Protein AF-A0A0F9F9W5-F1 (afdb_monomer_lite)

Radius of gyration: 13.54 Å; chains: 1; bounding box: 23×32×32 Å

Foldseek 3Di:
DLVVLVVVLVVVVAEADPVPSDTRDHYVVPDPDDVPPVVVVVPPD

Sequence (4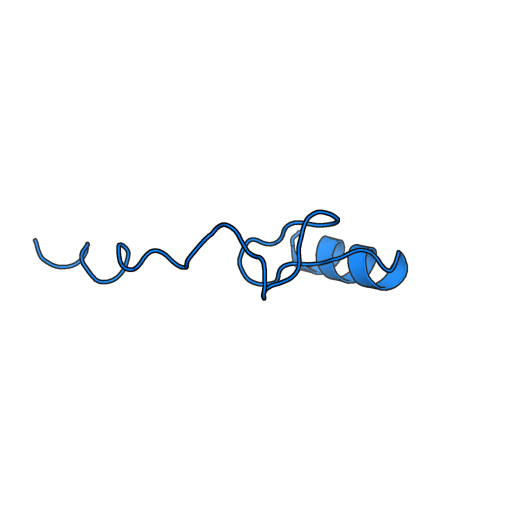5 aa):
LRFALQVRARIDGVPWCDNCGTEGKHTIKDCPYEVGREELEGEAQ

Secondary structure (DSSP, 8-state):
-HHHHHHHHHHTT--B-TTT--BSS--GGG-S----TTSSSSS--

Structure (mmCIF, N/CA/C/O backbone):
data_AF-A0A0F9F9W5-F1
#
_entry.id   AF-A0A0F9F9W5-F1
#
loop_
_atom_site.group_PDB
_atom_site.id
_atom_site.type_symbol
_atom_site.label_atom_id
_atom_site.label_alt_id
_atom_site.label_comp_id
_atom_site.label_asym_id
_atom_site.label_entity_id
_atom_site.label_seq_id
_atom_site.pdbx_PDB_ins_code
_atom_site.Cartn_x
_atom_site.Cartn_y
_atom_site.Cartn_z
_atom_site.occupancy
_atom_site.B_iso_or_equiv
_atom_site.auth_seq_id
_atom_site.auth_comp_id
_atom_site.auth_asym_id
_atom_site.auth_atom_id
_atom_site.pdbx_PDB_model_num
ATOM 1 N N . LEU A 1 1 ? 9.586 8.487 0.691 1.00 72.50 1 LEU A N 1
ATOM 2 C CA . LEU A 1 1 ? 9.404 7.041 0.969 1.00 72.50 1 LEU A CA 1
ATOM 3 C C . LEU A 1 1 ? 8.074 6.501 0.427 1.00 72.50 1 LEU A C 1
ATOM 5 O O . LEU A 1 1 ? 8.109 5.569 -0.362 1.00 72.50 1 LEU A O 1
ATOM 9 N N . ARG A 1 2 ? 6.925 7.112 0.766 1.00 77.38 2 ARG A N 1
ATOM 10 C CA . ARG A 1 2 ? 5.582 6.662 0.332 1.00 77.38 2 ARG A CA 1
ATOM 11 C C . ARG A 1 2 ? 5.411 6.490 -1.185 1.00 77.38 2 ARG A C 1
ATOM 13 O O . ARG A 1 2 ? 4.870 5.483 -1.611 1.00 77.38 2 ARG A O 1
ATOM 20 N N . PHE A 1 3 ? 5.939 7.410 -1.994 1.00 82.00 3 PHE A N 1
ATOM 21 C CA . PHE A 1 3 ? 5.871 7.303 -3.459 1.00 82.00 3 PHE A CA 1
ATOM 22 C C . PHE A 1 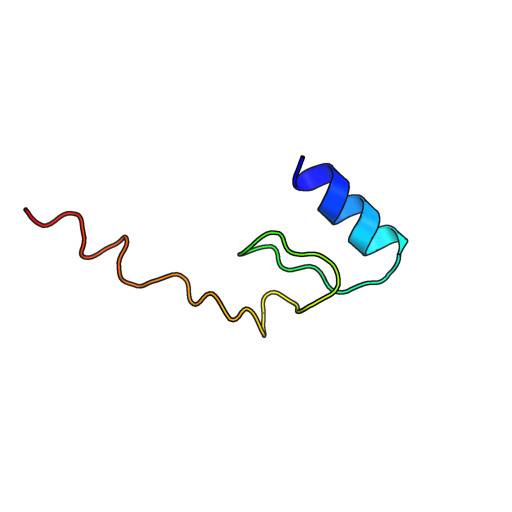3 ? 6.563 6.042 -4.009 1.00 82.00 3 PHE A C 1
ATOM 24 O O . PHE A 1 3 ? 6.030 5.375 -4.886 1.00 82.00 3 PHE A O 1
ATOM 31 N N . ALA A 1 4 ? 7.723 5.667 -3.460 1.00 86.44 4 ALA A N 1
ATOM 32 C CA . ALA A 1 4 ? 8.438 4.467 -3.898 1.00 86.44 4 ALA A CA 1
ATOM 33 C C . ALA A 1 4 ? 7.668 3.178 -3.556 1.00 86.44 4 ALA A C 1
ATOM 35 O O . ALA A 1 4 ? 7.661 2.243 -4.351 1.00 86.44 4 ALA A O 1
ATOM 36 N N . LEU A 1 5 ? 6.992 3.154 -2.402 1.00 83.56 5 LEU A N 1
ATOM 37 C CA . LEU A 1 5 ? 6.125 2.044 -1.988 1.00 83.56 5 LEU A CA 1
ATOM 38 C C . LEU A 1 5 ? 4.879 1.947 -2.874 1.00 83.56 5 LEU A C 1
ATOM 40 O O . LEU A 1 5 ? 4.537 0.865 -3.328 1.00 83.56 5 LEU A O 1
ATOM 44 N N . GLN A 1 6 ? 4.264 3.083 -3.214 1.00 85.69 6 GLN A N 1
ATOM 45 C CA . GLN A 1 6 ? 3.144 3.118 -4.155 1.00 85.69 6 GLN A CA 1
ATOM 46 C C . GLN A 1 6 ? 3.534 2.554 -5.529 1.00 85.69 6 GLN A C 1
ATOM 48 O O . GLN A 1 6 ? 2.771 1.801 -6.132 1.00 85.69 6 GLN A O 1
ATOM 53 N N . VAL A 1 7 ? 4.713 2.920 -6.043 1.00 87.25 7 VAL A N 1
ATOM 54 C CA . VAL A 1 7 ? 5.202 2.409 -7.332 1.00 87.25 7 VAL A CA 1
ATOM 55 C C . VAL A 1 7 ? 5.451 0.902 -7.263 1.00 87.25 7 VAL A C 1
ATOM 57 O O . VAL A 1 7 ? 5.020 0.195 -8.170 1.00 87.25 7 VAL A O 1
ATOM 60 N N . ARG A 1 8 ? 6.073 0.398 -6.187 1.00 88.00 8 ARG A N 1
ATOM 61 C CA . ARG A 1 8 ? 6.236 -1.050 -5.976 1.00 88.00 8 ARG A CA 1
ATOM 62 C C . ARG A 1 8 ? 4.902 -1.780 -5.926 1.00 88.00 8 ARG A C 1
ATOM 64 O O . ARG A 1 8 ? 4.720 -2.712 -6.693 1.00 88.00 8 ARG A O 1
ATOM 71 N N . ALA A 1 9 ? 3.950 -1.285 -5.139 1.00 85.75 9 ALA A N 1
ATOM 72 C CA . ALA A 1 9 ? 2.634 -1.899 -5.013 1.00 85.75 9 ALA A CA 1
ATOM 73 C C . ALA A 1 9 ? 1.929 -2.053 -6.374 1.00 85.75 9 ALA A C 1
ATOM 75 O O . ALA A 1 9 ? 1.311 -3.078 -6.650 1.00 85.75 9 ALA A O 1
ATOM 76 N N . ARG A 1 10 ? 2.074 -1.057 -7.264 1.00 86.06 10 ARG A N 1
ATOM 77 C CA . ARG A 1 10 ? 1.560 -1.137 -8.643 1.00 86.06 10 ARG A CA 1
ATOM 78 C C . ARG A 1 10 ? 2.299 -2.164 -9.499 1.00 86.06 10 ARG A C 1
ATOM 80 O O . ARG A 1 10 ? 1.644 -2.856 -10.268 1.00 86.06 10 ARG A O 1
ATOM 87 N N . ILE A 1 11 ? 3.629 -2.236 -9.397 1.00 92.00 11 ILE A N 1
ATOM 88 C CA . ILE A 1 11 ? 4.450 -3.222 -10.123 1.00 92.00 11 ILE A CA 1
ATOM 89 C C . ILE A 1 11 ? 4.085 -4.644 -9.682 1.00 92.00 11 ILE A C 1
ATOM 91 O O . ILE A 1 11 ? 3.908 -5.518 -10.526 1.00 92.00 11 ILE A O 1
ATOM 95 N N . ASP A 1 12 ? 3.911 -4.843 -8.378 1.00 90.88 12 ASP A N 1
ATOM 96 C CA . ASP A 1 12 ? 3.626 -6.141 -7.765 1.00 90.88 12 ASP A CA 1
ATOM 97 C C . ASP A 1 12 ? 2.129 -6.511 -7.832 1.00 90.88 12 ASP A C 1
ATOM 99 O O . ASP A 1 12 ? 1.738 -7.616 -7.456 1.00 90.88 12 ASP A O 1
ATOM 103 N N . GLY A 1 13 ? 1.273 -5.607 -8.327 1.00 87.94 13 GLY A N 1
ATOM 104 C CA . GLY A 1 13 ? -0.168 -5.830 -8.476 1.00 87.94 13 GLY A CA 1
ATOM 105 C C . GLY A 1 13 ? -0.917 -5.972 -7.147 1.00 87.94 13 GLY A C 1
ATOM 106 O O . GLY A 1 13 ? -2.006 -6.547 -7.113 1.00 87.94 13 GLY A O 1
ATOM 107 N N . VAL A 1 14 ? -0.348 -5.469 -6.051 1.00 88.62 14 VAL A N 1
ATOM 108 C CA . VAL A 1 14 ? -0.939 -5.561 -4.714 1.00 88.62 14 VAL A CA 1
ATOM 109 C C . VAL A 1 14 ? -1.764 -4.312 -4.381 1.00 88.62 14 VAL A C 1
ATOM 111 O O . VAL A 1 14 ? -1.483 -3.219 -4.882 1.00 88.62 14 VAL A O 1
ATOM 114 N N . PRO A 1 15 ? -2.793 -4.431 -3.522 1.00 86.50 15 PRO A N 1
ATOM 115 C CA . PRO A 1 15 ? -3.595 -3.288 -3.100 1.00 86.50 15 PRO A CA 1
ATOM 116 C C . PRO A 1 15 ? -2.747 -2.167 -2.486 1.00 86.50 15 PRO A C 1
ATOM 118 O O . PRO A 1 15 ? -1.838 -2.422 -1.696 1.00 86.50 15 PRO A O 1
ATOM 121 N N . TRP A 1 16 ? -3.083 -0.920 -2.811 1.00 88.38 16 TRP A N 1
ATOM 122 C CA . TRP A 1 16 ? -2.480 0.273 -2.224 1.00 88.38 16 TRP A CA 1
ATOM 123 C C . TRP A 1 16 ? -3.570 1.214 -1.722 1.00 88.38 16 TRP A C 1
ATOM 125 O O . TRP A 1 16 ? -4.569 1.453 -2.407 1.00 88.38 16 TRP A O 1
ATOM 135 N N . CYS A 1 17 ? -3.354 1.778 -0.539 1.00 87.25 17 CYS A N 1
ATOM 136 C CA . CYS A 1 17 ? -4.227 2.794 0.015 1.00 87.25 17 CYS A CA 1
ATOM 137 C C . CYS A 1 17 ? -3.546 4.164 -0.005 1.00 87.25 17 CYS A C 1
ATOM 139 O O . CYS A 1 17 ? -2.599 4.395 0.744 1.00 87.25 17 CYS A O 1
ATOM 141 N N . ASP A 1 18 ? -4.059 5.092 -0.818 1.00 83.31 18 ASP A N 1
ATOM 142 C CA . ASP A 1 18 ? -3.541 6.466 -0.886 1.00 83.31 18 ASP A CA 1
ATOM 143 C C . ASP A 1 18 ? -3.817 7.278 0.391 1.00 83.31 18 ASP A C 1
ATOM 145 O O . ASP A 1 18 ? -3.102 8.240 0.658 1.00 83.31 18 ASP A O 1
ATOM 149 N N . ASN A 1 19 ? -4.799 6.863 1.203 1.00 81.94 19 ASN A N 1
ATOM 150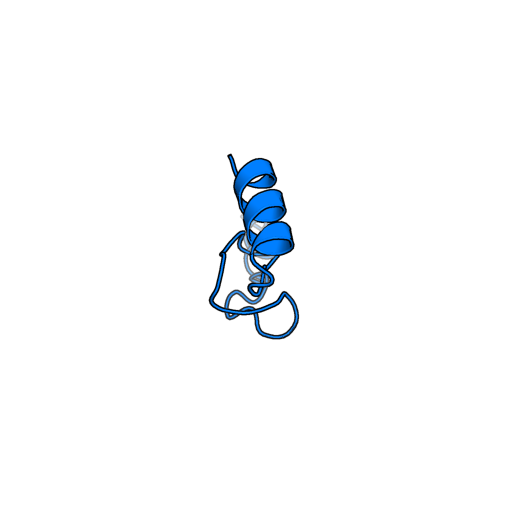 C CA . ASN A 1 19 ? -5.141 7.530 2.459 1.00 81.94 19 ASN A CA 1
ATOM 151 C C . ASN A 1 19 ? -4.091 7.265 3.555 1.00 81.94 19 ASN A C 1
ATOM 153 O O . ASN A 1 19 ? -3.480 8.188 4.086 1.00 81.94 19 ASN A O 1
ATOM 157 N N . CYS A 1 20 ? -3.815 5.994 3.867 1.00 83.38 20 CYS A N 1
ATOM 158 C CA . CYS A 1 20 ? -2.881 5.629 4.942 1.00 83.38 20 CYS A CA 1
ATOM 159 C C . CYS A 1 20 ? -1.478 5.226 4.448 1.00 83.38 20 CYS A C 1
ATOM 161 O O . CYS A 1 20 ? -0.558 5.072 5.251 1.00 83.38 20 CYS A O 1
ATOM 163 N N . GLY A 1 21 ? -1.283 5.066 3.134 1.00 80.56 21 GLY A N 1
ATOM 164 C CA . GLY A 1 21 ? -0.001 4.701 2.526 1.00 80.56 21 GLY A CA 1
ATOM 165 C C . GLY A 1 21 ? 0.453 3.275 2.841 1.00 80.56 21 GLY A C 1
ATOM 166 O O . GLY A 1 21 ? 1.651 3.048 3.012 1.00 80.56 21 GLY A O 1
ATOM 167 N N . THR A 1 22 ? -0.493 2.338 2.972 1.00 79.50 22 THR A N 1
ATOM 168 C CA . THR A 1 22 ? -0.206 0.931 3.293 1.00 79.50 22 THR A CA 1
ATOM 169 C C . THR A 1 22 ? -0.273 0.060 2.039 1.00 79.50 22 THR A C 1
ATOM 171 O O . THR A 1 22 ? -1.233 0.138 1.272 1.00 79.50 22 THR A O 1
ATOM 174 N N . GLU A 1 23 ? 0.736 -0.790 1.861 1.00 78.50 23 GLU A N 1
ATOM 175 C CA . GLU A 1 23 ? 0.845 -1.779 0.785 1.00 78.50 23 GLU A CA 1
ATOM 176 C C . GLU A 1 23 ? 0.237 -3.131 1.203 1.00 78.50 23 GLU A C 1
ATOM 178 O O . GLU A 1 23 ? 0.385 -3.570 2.346 1.00 78.50 23 GLU A O 1
ATOM 183 N N . GLY A 1 24 ? -0.464 -3.794 0.281 1.00 70.06 24 GLY A N 1
ATOM 184 C CA . GLY A 1 24 ? -0.858 -5.203 0.369 1.00 70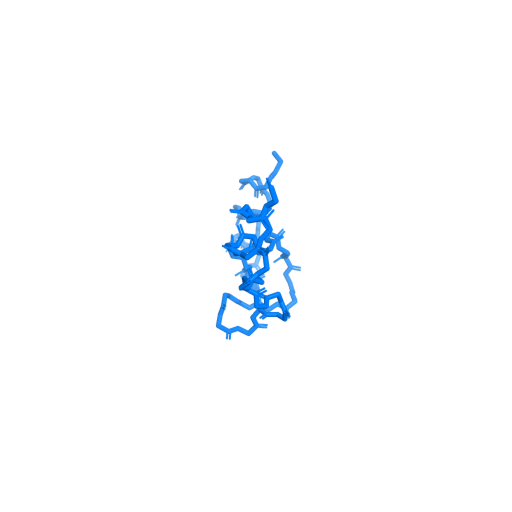.06 24 GLY A CA 1
ATOM 185 C C . GLY A 1 24 ?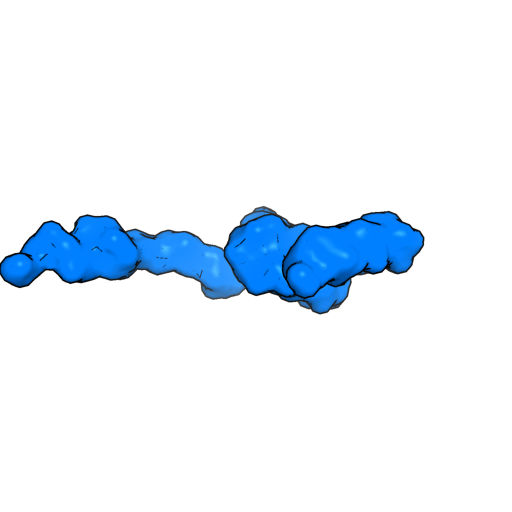 -2.051 -5.537 1.268 1.00 70.06 24 GLY A C 1
ATOM 186 O O . GLY A 1 24 ? -2.439 -6.700 1.326 1.00 70.06 24 GLY A O 1
ATOM 187 N N . LYS A 1 25 ? -2.650 -4.560 1.964 1.00 77.31 25 LYS A N 1
ATOM 188 C CA . LYS A 1 25 ? -3.744 -4.819 2.924 1.00 77.31 25 LYS A CA 1
ATOM 189 C C . LYS A 1 25 ? -5.139 -4.429 2.439 1.00 77.31 25 LYS A C 1
ATOM 191 O O . LYS A 1 25 ? -6.077 -5.180 2.673 1.00 77.31 25 LYS A O 1
ATOM 196 N N . HIS A 1 26 ? -5.294 -3.254 1.835 1.00 83.25 26 HIS A N 1
ATOM 197 C CA . HIS A 1 26 ? -6.593 -2.707 1.431 1.00 83.25 26 HIS A CA 1
ATOM 198 C C . HIS A 1 26 ? -6.420 -1.594 0.391 1.00 83.25 26 HIS A C 1
ATOM 200 O O . HIS A 1 26 ? -5.322 -1.061 0.216 1.00 83.25 26 HIS A O 1
ATOM 206 N N . THR A 1 27 ? -7.509 -1.236 -0.288 1.00 84.62 27 THR A N 1
ATOM 207 C CA . THR A 1 27 ? -7.565 -0.049 -1.154 1.00 84.62 27 THR A CA 1
ATOM 208 C 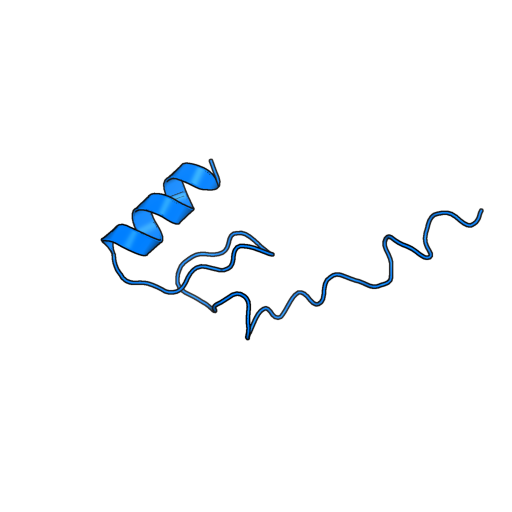C . THR A 1 27 ? -8.148 1.143 -0.401 1.00 84.62 27 THR A C 1
ATOM 210 O O . THR A 1 27 ? -8.637 0.996 0.716 1.00 84.62 27 THR A O 1
ATOM 213 N N . ILE A 1 28 ? -8.164 2.325 -1.021 1.00 83.56 28 ILE A N 1
ATOM 214 C CA . ILE A 1 28 ? -8.815 3.511 -0.444 1.00 83.56 28 ILE A CA 1
ATOM 215 C C . ILE A 1 28 ? -10.290 3.280 -0.067 1.00 83.56 28 ILE A C 1
ATOM 217 O O . ILE A 1 28 ? -10.770 3.893 0.879 1.00 83.56 28 ILE A O 1
ATOM 221 N N . LYS A 1 29 ? -10.996 2.378 -0.766 1.00 79.62 29 LYS A N 1
ATOM 222 C CA . LYS A 1 29 ? -12.409 2.065 -0.494 1.00 79.62 29 LYS A CA 1
ATOM 223 C C . LYS A 1 29 ? -12.611 1.325 0.827 1.00 79.62 29 LYS A C 1
ATOM 225 O O . LYS A 1 29 ? -13.659 1.464 1.440 1.00 79.62 29 LYS A O 1
ATOM 230 N N . ASP A 1 30 ? -11.599 0.575 1.248 1.00 81.06 30 ASP A N 1
ATOM 231 C CA . ASP A 1 30 ? -11.637 -0.322 2.405 1.00 81.06 30 ASP A CA 1
ATOM 232 C C . ASP A 1 30 ? -10.637 0.140 3.475 1.00 81.06 30 ASP A C 1
ATOM 234 O O . ASP A 1 30 ? -10.100 -0.663 4.242 1.00 81.06 30 ASP A O 1
ATOM 238 N N . CYS A 1 31 ? -10.305 1.436 3.481 1.00 82.19 31 CYS A N 1
ATOM 239 C CA . CYS A 1 31 ? -9.346 1.973 4.428 1.00 82.19 31 CYS A CA 1
ATOM 240 C C . CYS A 1 31 ? -9.957 2.007 5.835 1.00 82.19 31 CYS A C 1
ATOM 242 O O . CYS A 1 31 ? -10.940 2.713 6.039 1.00 82.19 31 CYS A O 1
ATOM 244 N N . PRO A 1 32 ? -9.372 1.299 6.823 1.00 77.69 32 PRO A N 1
ATOM 245 C CA . PRO A 1 32 ? -9.868 1.300 8.199 1.00 77.69 32 PRO A CA 1
ATOM 246 C C . PRO A 1 32 ? -9.593 2.629 8.909 1.00 77.69 32 PRO A C 1
ATOM 248 O O . PRO A 1 32 ? -10.134 2.882 9.980 1.00 77.69 32 PRO A O 1
ATOM 251 N N . TYR A 1 33 ? -8.737 3.468 8.322 1.00 71.88 33 TYR A N 1
ATOM 252 C CA . TYR A 1 33 ? -8.627 4.862 8.701 1.00 71.88 33 TYR A CA 1
ATOM 253 C C . TYR A 1 33 ? -9.756 5.598 7.985 1.00 71.88 33 TYR A C 1
ATOM 255 O O . TYR A 1 33 ? -9.591 6.041 6.847 1.00 71.88 33 TYR A O 1
ATOM 263 N N . GLU A 1 34 ? -10.908 5.726 8.643 1.00 61.34 34 GLU A N 1
ATOM 264 C CA . GLU A 1 34 ? -11.750 6.884 8.364 1.00 61.34 34 GLU A CA 1
ATOM 265 C C . GLU A 1 34 ? -10.860 8.108 8.584 1.00 61.34 34 GLU A C 1
ATOM 267 O O . GLU A 1 34 ? -10.148 8.179 9.588 1.00 61.34 34 GLU A O 1
ATOM 272 N N . VAL A 1 35 ? -10.817 9.033 7.622 1.00 60.31 35 VAL A N 1
ATOM 273 C CA . VAL A 1 35 ? -10.243 10.357 7.880 1.00 60.31 35 VAL A CA 1
ATOM 274 C C . VAL A 1 35 ? -11.021 10.871 9.079 1.00 60.31 35 VAL A C 1
ATOM 276 O O . VAL A 1 35 ? -12.221 11.133 8.966 1.00 60.31 35 VAL A O 1
ATOM 279 N N . GLY A 1 36 ? -10.378 10.864 10.244 1.00 48.28 36 GLY A N 1
ATOM 280 C CA . GLY A 1 36 ? -11.022 11.241 11.477 1.00 48.28 36 GLY A CA 1
ATOM 281 C C . GLY A 1 36 ? -11.583 12.628 11.259 1.00 48.28 36 GLY A C 1
ATOM 282 O O . GLY A 1 36 ? -10.843 13.579 11.012 1.00 48.28 36 GLY A O 1
ATOM 283 N N . ARG A 1 37 ? -12.898 12.747 11.403 1.00 49.91 37 ARG A N 1
ATOM 284 C CA . ARG A 1 37 ? -13.637 13.989 11.634 1.00 49.91 37 ARG A CA 1
ATOM 285 C C . ARG A 1 37 ? -13.182 14.680 12.946 1.00 49.91 37 ARG A C 1
ATOM 287 O O . ARG A 1 37 ? -13.954 15.387 13.565 1.00 49.91 37 ARG A O 1
ATOM 294 N N . GLU A 1 38 ? -11.944 14.444 13.372 1.00 48.84 38 GLU A N 1
ATOM 295 C CA . GLU A 1 38 ? -11.322 14.822 14.637 1.00 48.84 38 GLU A CA 1
ATOM 296 C C . GLU A 1 38 ? -10.179 15.830 14.399 1.00 48.84 38 GLU A C 1
ATOM 298 O O . GLU A 1 38 ? -9.887 16.630 15.277 1.00 48.84 38 GLU A O 1
ATOM 303 N N . GLU A 1 39 ? -9.619 15.916 13.180 1.00 47.56 39 GLU A N 1
ATOM 304 C CA . GLU A 1 39 ? -8.750 17.044 12.783 1.00 47.56 39 GLU A CA 1
ATOM 305 C C . GLU A 1 39 ? -9.541 18.314 12.403 1.00 47.56 39 GLU A C 1
ATOM 307 O O . GLU A 1 39 ? -8.944 19.373 12.257 1.00 47.56 39 GLU A O 1
ATOM 312 N N . LEU A 1 40 ? -10.876 18.249 12.285 1.00 51.66 40 LEU A N 1
ATOM 313 C CA . LEU A 1 40 ? -11.731 19.436 12.084 1.00 51.66 40 LEU A CA 1
ATOM 314 C C . LEU A 1 40 ? -12.437 19.918 13.364 1.00 51.66 40 LEU A C 1
ATOM 316 O O . LEU A 1 40 ? -12.922 21.044 13.387 1.00 51.66 40 LEU A O 1
ATOM 320 N N . GLU A 1 41 ? -12.483 19.107 14.426 1.00 48.09 41 GLU A N 1
ATOM 321 C CA . GLU A 1 41 ? -13.051 19.495 15.734 1.00 48.09 41 GLU A CA 1
ATOM 322 C C . GLU A 1 41 ? -11.972 19.690 16.820 1.00 48.09 41 GLU A C 1
ATOM 324 O O . GLU A 1 41 ? -12.290 19.932 17.982 1.00 48.09 41 GLU A O 1
ATOM 329 N N . GLY A 1 42 ? -10.689 19.624 16.442 1.00 48.47 42 GLY A N 1
ATOM 330 C CA . GLY A 1 42 ? -9.536 19.925 17.300 1.00 48.47 42 GLY A CA 1
ATOM 331 C C . GLY A 1 42 ? -9.018 21.368 17.212 1.00 48.47 42 GLY A C 1
ATOM 332 O O . GLY A 1 42 ? -8.118 21.727 17.965 1.00 48.47 42 GLY A O 1
ATOM 333 N N . GLU A 1 43 ? -9.583 22.209 16.339 1.00 47.09 43 GLU A N 1
ATOM 334 C CA . GLU A 1 43 ? -9.326 23.660 16.290 1.00 47.09 43 GLU A CA 1
ATOM 335 C C . GLU A 1 43 ? -10.542 24.440 16.821 1.00 47.09 43 GLU A C 1
ATOM 337 O O . GLU A 1 43 ? -11.101 25.320 16.171 1.00 47.09 43 GLU A O 1
ATOM 342 N N . ALA A 1 44 ? -10.983 24.085 18.025 1.00 47.31 44 ALA A N 1
ATOM 343 C CA . ALA A 1 44 ? -11.878 24.905 18.833 1.00 47.31 44 ALA A CA 1
ATOM 344 C C . ALA A 1 44 ? -11.440 24.841 20.303 1.00 47.31 44 ALA A C 1
ATOM 346 O O . ALA A 1 44 ? -12.154 24.318 21.159 1.00 47.31 44 ALA A O 1
ATOM 347 N N . GLN A 1 45 ? -10.245 25.360 20.593 1.00 43.88 45 GLN A N 1
ATOM 348 C CA . GLN A 1 45 ? -9.868 25.833 21.927 1.00 43.88 45 GLN A CA 1
ATOM 349 C C . GLN A 1 45 ? -9.191 27.194 21.822 1.00 43.88 45 GLN A C 1
ATOM 351 O O . GLN A 1 45 ? -8.324 27.351 20.935 1.00 43.88 45 GLN A O 1
#

Organism: NCBI:txid412755

pLDDT: mean 74.16, std 15.33, range [43.88, 92.0]